Protein AF-A0A2W7I4P5-F1 (afdb_monomer)

Secondary structure (DSSP, 8-state):
---HHHHHHHHHHHHHHHH--SS-HHHHHHHHHHHHHHHHHH-HHHHHHHHHHHHHHHHHHHHHHHHHTS-TTHHHHHHHHHHHHS-HHHHHHHHHH--SEEEEGGGTEEEESSTTT--HHHHHHHHHHHHHH-TTTHHHHHHHHHHHHHTSPP-

Structure (mmCIF, N/CA/C/O backbone):
data_AF-A0A2W7I4P5-F1
#
_entry.id   AF-A0A2W7I4P5-F1
#
loop_
_atom_site.group_PDB
_atom_site.id
_atom_site.type_symbol
_atom_site.label_atom_id
_atom_site.label_alt_id
_atom_site.label_comp_id
_atom_site.label_asym_id
_atom_site.label_entity_id
_atom_site.label_seq_id
_atom_site.pdbx_PDB_ins_code
_atom_site.Cartn_x
_atom_site.Cartn_y
_atom_site.Cartn_z
_atom_site.occupancy
_atom_site.B_iso_or_equiv
_atom_site.auth_seq_id
_atom_site.auth_comp_id
_atom_site.auth_asym_id
_atom_site.auth_atom_id
_atom_site.pdbx_PDB_model_num
ATOM 1 N N . MET A 1 1 ? 30.868 -6.586 -7.685 1.00 59.06 1 MET A N 1
ATOM 2 C CA . MET A 1 1 ? 29.918 -6.872 -8.786 1.00 59.06 1 MET A CA 1
ATOM 3 C C . MET A 1 1 ? 29.209 -5.579 -9.165 1.00 59.06 1 MET A C 1
ATOM 5 O O . MET A 1 1 ? 28.822 -4.846 -8.263 1.00 59.06 1 MET A O 1
ATOM 9 N N . THR A 1 2 ? 29.080 -5.265 -10.456 1.00 71.94 2 THR A N 1
ATOM 10 C CA . THR A 1 2 ? 28.359 -4.073 -10.944 1.00 71.94 2 THR A CA 1
ATOM 11 C C . THR A 1 2 ? 26.853 -4.213 -10.722 1.00 71.94 2 THR A C 1
ATOM 13 O O . THR A 1 2 ? 26.275 -5.297 -10.882 1.00 71.94 2 THR A O 1
ATOM 16 N N . LYS A 1 3 ? 26.184 -3.122 -10.338 1.00 83.75 3 LYS A N 1
ATOM 17 C CA . LYS A 1 3 ? 24.745 -3.164 -10.034 1.00 83.75 3 LYS A CA 1
ATOM 18 C C . LYS A 1 3 ? 23.943 -3.461 -11.313 1.00 83.75 3 LYS A C 1
ATOM 20 O O . LYS A 1 3 ? 24.336 -2.992 -12.383 1.00 83.75 3 LYS A O 1
ATOM 25 N N . PRO A 1 4 ? 22.799 -4.170 -11.242 1.00 77.81 4 PRO A N 1
ATOM 26 C CA . PRO A 1 4 ? 21.949 -4.427 -12.414 1.00 77.81 4 PRO A CA 1
ATOM 27 C C . PRO A 1 4 ? 21.589 -3.147 -13.186 1.00 77.81 4 PRO A C 1
ATOM 29 O O . PRO A 1 4 ? 21.653 -3.106 -14.411 1.00 77.81 4 PRO A O 1
ATOM 32 N N . THR A 1 5 ? 21.328 -2.050 -12.467 1.00 78.56 5 THR A N 1
ATOM 33 C CA . THR A 1 5 ? 21.069 -0.723 -13.050 1.00 78.56 5 THR A CA 1
ATOM 34 C C . THR A 1 5 ? 22.234 -0.197 -13.896 1.00 78.56 5 THR A C 1
ATOM 36 O O . THR A 1 5 ? 22.015 0.443 -14.923 1.00 78.56 5 THR A O 1
ATOM 39 N N . GLU A 1 6 ? 23.476 -0.425 -13.468 1.00 81.06 6 GLU A N 1
ATOM 40 C CA . GLU A 1 6 ? 24.680 0.026 -14.179 1.00 81.06 6 GLU A CA 1
ATOM 41 C C . GLU A 1 6 ? 24.911 -0.807 -15.440 1.00 81.06 6 GLU A C 1
ATOM 43 O O . GLU A 1 6 ? 25.239 -0.247 -16.484 1.00 81.06 6 GLU A O 1
ATOM 48 N N . ARG A 1 7 ? 24.643 -2.117 -15.364 1.00 78.81 7 ARG A N 1
ATOM 49 C CA . ARG A 1 7 ? 24.683 -3.038 -16.508 1.00 78.81 7 ARG A CA 1
ATOM 50 C C . ARG A 1 7 ? 23.658 -2.654 -17.581 1.00 78.81 7 ARG A C 1
ATOM 52 O O . ARG A 1 7 ? 24.023 -2.498 -18.740 1.00 78.81 7 ARG A O 1
ATOM 59 N N . VAL A 1 8 ? 22.409 -2.373 -17.198 1.00 78.19 8 VAL A N 1
ATOM 60 C CA . VAL A 1 8 ? 21.373 -1.889 -18.136 1.00 78.19 8 VAL A CA 1
ATOM 61 C C . VAL A 1 8 ? 21.773 -0.554 -18.776 1.00 78.19 8 VAL A C 1
ATOM 63 O O . VAL A 1 8 ? 21.625 -0.369 -19.982 1.00 78.19 8 VAL A O 1
ATOM 66 N N . ARG A 1 9 ? 22.337 0.382 -17.999 1.00 82.25 9 ARG A N 1
ATOM 67 C CA . ARG A 1 9 ? 22.831 1.664 -18.536 1.00 82.25 9 ARG A CA 1
ATOM 68 C C . ARG A 1 9 ? 23.984 1.490 -19.525 1.00 82.25 9 ARG A C 1
ATOM 70 O O . ARG A 1 9 ? 24.080 2.289 -20.455 1.00 82.25 9 ARG A O 1
ATOM 77 N N . ALA A 1 10 ? 24.847 0.494 -19.325 1.00 81.56 10 ALA A N 1
ATOM 78 C CA . ALA A 1 10 ? 25.915 0.170 -20.265 1.00 81.56 10 ALA A CA 1
ATOM 79 C C . ALA A 1 10 ? 25.339 -0.318 -21.604 1.00 81.56 10 ALA A C 1
ATOM 81 O O . ALA A 1 10 ? 25.670 0.257 -22.634 1.00 81.56 10 ALA A O 1
ATOM 82 N N . ILE A 1 11 ? 24.369 -1.239 -21.576 1.00 76.44 11 ILE A N 1
ATOM 83 C CA . ILE A 1 11 ? 23.686 -1.740 -22.785 1.00 76.44 11 ILE A CA 1
ATOM 84 C C . ILE A 1 11 ? 23.024 -0.594 -23.566 1.00 76.44 11 ILE A C 1
ATOM 86 O O . ILE A 1 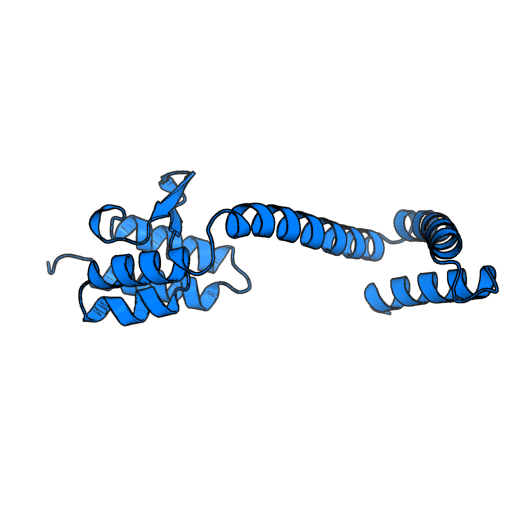11 ? 23.207 -0.466 -24.773 1.00 76.44 11 ILE A O 1
ATOM 90 N N . ILE A 1 12 ? 22.318 0.310 -22.877 1.00 75.19 12 ILE A N 1
ATOM 91 C CA . ILE A 1 12 ? 21.707 1.493 -23.510 1.00 75.19 12 ILE A CA 1
ATOM 92 C C . ILE A 1 12 ? 22.770 2.379 -24.173 1.00 75.19 12 ILE A C 1
ATOM 94 O O . ILE A 1 12 ? 22.567 2.898 -25.271 1.00 75.19 12 ILE A O 1
ATOM 98 N N . ARG A 1 13 ? 23.910 2.580 -23.506 1.00 79.00 13 ARG A N 1
ATOM 99 C CA . ARG A 1 13 ? 25.011 3.397 -24.027 1.00 79.00 13 ARG A CA 1
ATOM 100 C C . ARG A 1 13 ? 25.638 2.770 -25.271 1.00 79.00 13 ARG A C 1
ATOM 102 O O . ARG A 1 13 ? 25.912 3.496 -26.225 1.00 79.00 13 ARG A O 1
ATOM 109 N N . ASP A 1 14 ? 25.839 1.460 -25.270 1.00 77.62 14 ASP A N 1
ATOM 110 C CA . ASP A 1 14 ? 26.462 0.738 -26.379 1.00 77.62 14 ASP A CA 1
ATOM 111 C C . ASP A 1 14 ? 25.526 0.655 -27.594 1.00 77.62 14 ASP A C 1
ATOM 113 O O . ASP A 1 14 ? 25.955 0.907 -28.723 1.00 77.62 14 ASP A O 1
ATOM 117 N N . ALA A 1 15 ? 24.222 0.463 -27.376 1.00 72.69 15 ALA A N 1
ATOM 118 C CA . ALA A 1 15 ? 23.213 0.575 -28.428 1.00 72.69 15 ALA A CA 1
ATOM 119 C C . ALA A 1 15 ? 23.188 1.979 -29.063 1.00 72.69 15 ALA A C 1
ATOM 121 O O . ALA A 1 15 ? 23.203 2.105 -30.288 1.00 72.69 15 ALA A O 1
ATOM 122 N N . ARG A 1 16 ? 23.244 3.049 -28.251 1.00 69.56 16 ARG A N 1
ATOM 123 C CA . ARG A 1 16 ? 23.328 4.437 -28.753 1.00 69.56 16 ARG A CA 1
ATOM 124 C C . ARG A 1 16 ? 24.587 4.683 -29.586 1.00 69.56 16 ARG A C 1
ATOM 126 O O . ARG A 1 16 ? 24.505 5.344 -30.617 1.00 69.56 16 ARG A O 1
ATOM 133 N N . ARG A 1 17 ? 25.738 4.149 -29.162 1.00 73.69 17 ARG A N 1
ATOM 134 C CA . ARG A 1 17 ? 26.997 4.234 -29.925 1.00 73.69 17 ARG A CA 1
ATOM 135 C C . ARG A 1 17 ? 26.903 3.516 -31.269 1.00 73.69 17 ARG A C 1
ATOM 137 O O . ARG A 1 17 ? 27.392 4.042 -32.259 1.00 73.69 17 ARG A O 1
ATOM 144 N N . THR A 1 18 ? 26.247 2.359 -31.298 1.00 70.81 18 THR A N 1
ATOM 145 C CA . THR A 1 18 ? 26.109 1.527 -32.505 1.00 70.81 18 THR A CA 1
ATOM 146 C C . THR A 1 18 ? 25.271 2.212 -33.591 1.00 70.81 18 THR A C 1
ATOM 148 O O . THR A 1 18 ? 25.548 2.052 -34.772 1.00 70.81 18 THR A O 1
ATOM 151 N N . ILE A 1 19 ? 24.267 3.004 -33.206 1.00 69.81 19 ILE A N 1
ATOM 152 C CA . ILE A 1 19 ? 23.348 3.662 -34.152 1.00 69.81 19 ILE A CA 1
ATOM 153 C C . ILE A 1 19 ? 23.899 4.980 -34.701 1.00 69.81 19 ILE A C 1
ATOM 155 O O . ILE A 1 19 ? 23.440 5.450 -35.739 1.00 69.81 19 ILE A O 1
ATOM 159 N N . GLY A 1 20 ? 24.869 5.600 -34.024 1.00 63.41 20 GLY A N 1
ATOM 160 C CA . GLY A 1 20 ? 25.518 6.823 -34.507 1.00 63.41 20 GLY A CA 1
ATOM 161 C C . GLY A 1 20 ? 24.608 8.060 -34.587 1.00 63.41 20 GLY A C 1
ATOM 162 O O . GLY A 1 20 ? 25.047 9.094 -35.078 1.00 63.41 20 GLY A O 1
ATOM 163 N N . SER A 1 21 ? 23.365 7.987 -34.091 1.00 62.72 21 SER A N 1
ATOM 164 C CA . SER A 1 21 ? 22.414 9.104 -34.049 1.00 62.72 21 SER A CA 1
ATOM 165 C C . SER A 1 21 ? 21.774 9.221 -32.656 1.00 62.72 21 SER A C 1
ATOM 167 O O . SER A 1 21 ? 21.176 8.250 -32.180 1.00 62.72 21 SER A O 1
ATOM 169 N N . PRO A 1 22 ? 21.897 10.377 -31.975 1.00 59.84 22 PRO A N 1
ATOM 170 C CA . PRO A 1 22 ? 21.376 10.565 -30.622 1.00 59.84 22 PRO A CA 1
ATOM 171 C C . PRO A 1 22 ? 19.844 10.661 -30.554 1.00 59.84 22 PRO A C 1
ATOM 173 O O . PRO A 1 22 ? 19.299 10.378 -29.485 1.00 59.84 22 PRO A O 1
ATOM 176 N N . ASP A 1 23 ? 19.180 10.985 -31.670 1.00 64.31 23 ASP A N 1
ATOM 177 C CA . ASP A 1 23 ? 17.765 11.389 -31.698 1.00 64.31 23 ASP A CA 1
ATOM 178 C C . ASP A 1 23 ? 16.833 10.350 -32.341 1.00 64.31 23 ASP A C 1
ATOM 180 O O . ASP A 1 23 ? 15.611 10.501 -32.324 1.00 64.31 23 ASP A O 1
ATOM 184 N N . ASN A 1 24 ? 17.373 9.245 -32.867 1.00 72.31 24 ASN A N 1
ATOM 185 C CA . ASN A 1 24 ? 16.560 8.165 -33.425 1.00 72.31 24 ASN A CA 1
ATOM 186 C C . ASN A 1 24 ? 16.130 7.174 -32.331 1.00 72.31 24 ASN A C 1
ATOM 188 O O . ASN A 1 24 ? 16.594 6.032 -32.270 1.00 72.31 24 ASN A O 1
ATOM 192 N N . ALA A 1 25 ? 15.250 7.634 -31.437 1.00 70.50 25 ALA A N 1
ATOM 193 C CA . ALA A 1 25 ? 14.742 6.841 -30.318 1.00 70.50 25 ALA A CA 1
ATOM 194 C C . ALA A 1 25 ? 14.149 5.473 -30.738 1.00 70.50 25 ALA A C 1
ATOM 196 O O . ALA A 1 25 ? 14.456 4.489 -30.062 1.00 70.50 25 ALA A O 1
ATOM 197 N N . PRO A 1 26 ? 13.394 5.345 -31.851 1.00 73.25 26 PRO A N 1
ATOM 198 C CA . PRO A 1 26 ? 12.913 4.044 -32.327 1.00 73.25 26 PRO A CA 1
ATOM 199 C C . PRO A 1 26 ? 14.037 3.084 -32.736 1.00 73.25 26 PRO A C 1
ATOM 201 O O . PRO A 1 26 ? 14.010 1.909 -32.368 1.00 73.25 26 PRO A O 1
ATOM 204 N N . ALA A 1 27 ? 15.061 3.568 -33.449 1.00 71.81 27 ALA A N 1
ATOM 205 C CA . ALA A 1 27 ? 16.213 2.738 -33.803 1.00 71.81 27 ALA A CA 1
ATOM 206 C C . ALA A 1 27 ? 16.987 2.301 -32.552 1.00 71.81 27 ALA A C 1
ATOM 208 O O . ALA A 1 27 ? 17.354 1.132 -32.427 1.00 71.81 27 ALA A O 1
ATOM 209 N N . VAL A 1 28 ? 17.174 3.220 -31.595 1.00 67.81 28 VAL A N 1
ATOM 210 C CA . VAL A 1 28 ? 17.832 2.950 -30.306 1.00 67.81 28 VAL A CA 1
ATOM 211 C C . VAL A 1 28 ? 17.060 1.913 -29.506 1.00 67.81 28 VAL A C 1
ATOM 213 O O . VAL A 1 28 ? 17.675 0.980 -28.996 1.00 67.81 28 VAL A O 1
ATOM 216 N N . ALA A 1 29 ? 15.732 1.999 -29.466 1.00 72.00 29 ALA A N 1
ATOM 217 C CA . ALA A 1 29 ? 14.893 0.996 -28.825 1.00 72.00 29 ALA A CA 1
ATOM 218 C C . ALA A 1 29 ? 15.067 -0.396 -29.458 1.00 72.00 29 ALA A C 1
ATOM 220 O O . ALA A 1 29 ? 15.278 -1.362 -28.731 1.00 72.00 29 ALA A O 1
ATOM 221 N N . ASN A 1 30 ? 15.074 -0.506 -30.790 1.00 75.38 30 ASN A N 1
ATOM 222 C CA . ASN A 1 30 ? 15.243 -1.795 -31.477 1.00 75.38 30 ASN A CA 1
ATOM 223 C C . ASN A 1 30 ? 16.627 -2.428 -31.244 1.00 75.38 30 ASN A C 1
ATOM 225 O O . ASN A 1 30 ? 16.729 -3.635 -30.999 1.00 75.38 30 ASN A O 1
ATOM 229 N N . ALA A 1 31 ? 17.696 -1.626 -31.258 1.00 73.69 31 ALA A N 1
ATOM 230 C CA . ALA A 1 31 ? 19.038 -2.116 -30.939 1.00 73.69 31 ALA A CA 1
ATOM 231 C C . ALA A 1 31 ? 19.167 -2.520 -29.464 1.00 73.69 31 ALA A C 1
ATOM 233 O O . ALA A 1 31 ? 19.752 -3.561 -29.164 1.00 73.69 31 ALA A O 1
ATOM 234 N N . ILE A 1 32 ? 18.576 -1.740 -28.550 1.00 74.44 32 ILE A N 1
ATOM 235 C CA . ILE A 1 32 ? 18.502 -2.085 -27.126 1.00 74.44 32 ILE A CA 1
ATOM 236 C C . ILE A 1 32 ? 17.768 -3.409 -26.948 1.00 74.44 32 ILE A C 1
ATOM 238 O O . ILE A 1 32 ? 18.284 -4.264 -26.245 1.00 74.44 32 ILE A O 1
ATOM 242 N N . LEU A 1 33 ? 16.612 -3.615 -27.584 1.00 73.00 33 LEU A N 1
ATOM 243 C CA . LEU A 1 33 ? 15.838 -4.856 -27.464 1.00 73.00 33 LEU A CA 1
ATOM 244 C C . LEU A 1 33 ? 16.639 -6.077 -27.930 1.00 73.00 33 LEU A C 1
ATOM 246 O O . LEU A 1 33 ? 16.663 -7.095 -27.241 1.00 73.00 33 LEU A O 1
ATOM 250 N N . SER A 1 34 ? 17.363 -5.946 -29.042 1.00 71.44 34 SER A N 1
ATOM 251 C CA . SER A 1 34 ? 18.197 -7.024 -29.588 1.00 71.44 34 SER A CA 1
ATOM 252 C C . SER A 1 34 ? 19.380 -7.368 -28.670 1.00 71.44 34 SER A C 1
ATOM 254 O O . SER A 1 34 ? 19.690 -8.537 -28.465 1.00 71.44 34 SER A O 1
ATOM 256 N N . GLN A 1 35 ? 20.021 -6.363 -28.062 1.00 69.81 35 GLN A N 1
ATOM 257 C CA . GLN A 1 35 ? 21.139 -6.556 -27.125 1.00 69.81 35 GLN A CA 1
ATOM 258 C C . GLN A 1 35 ? 20.673 -6.989 -25.722 1.00 69.81 35 GLN A C 1
ATOM 260 O O . GLN A 1 35 ? 21.336 -7.785 -25.052 1.00 69.81 35 GLN A O 1
ATOM 265 N N . MET A 1 36 ? 19.518 -6.487 -25.280 1.00 69.81 36 MET A N 1
ATOM 266 C CA . MET A 1 36 ? 18.873 -6.848 -24.017 1.00 69.81 36 MET A CA 1
ATOM 267 C C . MET A 1 36 ? 18.444 -8.304 -24.022 1.00 69.81 36 MET A C 1
ATOM 269 O O . MET A 1 36 ? 18.595 -8.949 -22.993 1.00 69.81 36 MET A O 1
ATOM 273 N N . TRP A 1 37 ? 17.946 -8.823 -25.148 1.00 71.06 37 TRP A N 1
ATOM 274 C CA . TRP A 1 37 ? 17.554 -10.226 -25.262 1.00 71.06 37 TRP A CA 1
ATOM 275 C C . TRP A 1 37 ? 18.706 -11.158 -24.870 1.00 71.06 37 TRP A C 1
ATOM 277 O O . TRP A 1 37 ? 18.561 -11.979 -23.966 1.00 71.06 37 TRP A O 1
ATOM 287 N N . THR A 1 38 ? 19.891 -10.942 -25.446 1.00 71.62 38 THR A N 1
ATOM 288 C CA . THR A 1 38 ? 21.098 -11.703 -25.101 1.00 71.62 38 THR A CA 1
ATOM 289 C C . THR A 1 38 ? 21.458 -11.546 -23.623 1.00 71.62 38 THR A C 1
ATOM 291 O O . THR A 1 38 ? 21.607 -12.545 -22.925 1.00 71.62 38 THR A O 1
ATOM 294 N N . ALA A 1 39 ? 21.514 -10.313 -23.107 1.00 67.50 39 ALA A N 1
ATOM 295 C CA . ALA A 1 39 ? 21.872 -10.059 -21.710 1.00 67.50 39 ALA A CA 1
ATOM 296 C C . ALA A 1 39 ? 20.899 -10.718 -20.713 1.00 67.50 39 ALA A C 1
ATOM 298 O O . ALA A 1 39 ? 21.328 -11.315 -19.730 1.00 67.50 39 ALA A O 1
ATOM 299 N N . VAL A 1 40 ? 19.597 -10.654 -20.986 1.00 70.94 40 VAL A N 1
ATOM 300 C CA . VAL A 1 40 ? 18.524 -11.205 -20.148 1.00 70.94 40 VAL A CA 1
ATOM 301 C C . VAL A 1 40 ? 18.554 -12.733 -20.107 1.00 70.94 40 VAL A C 1
ATOM 303 O O . VAL A 1 40 ? 18.313 -13.311 -19.049 1.00 70.94 40 VAL A O 1
ATOM 306 N N . THR A 1 41 ? 18.895 -13.395 -21.218 1.00 74.88 4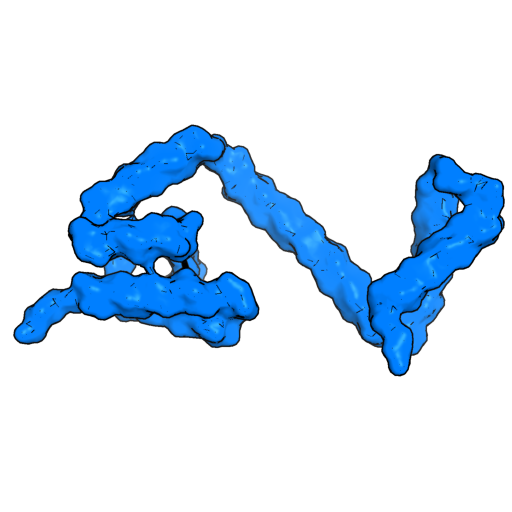1 THR A N 1
ATOM 307 C CA . THR A 1 41 ? 19.035 -14.864 -21.246 1.00 74.88 41 THR A CA 1
ATOM 308 C C . THR A 1 41 ? 20.237 -15.374 -20.449 1.00 74.88 41 THR A C 1
ATOM 310 O O . THR A 1 41 ? 20.223 -16.510 -19.983 1.00 74.88 41 THR A O 1
ATOM 313 N N . THR A 1 42 ? 21.256 -14.534 -20.247 1.00 78.44 42 THR A N 1
ATOM 314 C CA . THR A 1 42 ? 22.497 -14.901 -19.542 1.00 78.44 42 THR A CA 1
ATOM 315 C C . THR A 1 42 ? 22.599 -14.356 -18.115 1.00 78.44 42 THR A C 1
ATOM 317 O O . THR A 1 42 ? 23.446 -14.812 -17.351 1.00 78.44 42 THR A O 1
ATOM 320 N N . ASP A 1 43 ? 21.764 -13.384 -17.738 1.00 81.06 43 ASP A N 1
ATOM 321 C CA . ASP A 1 43 ? 21.874 -12.641 -16.479 1.00 81.06 43 ASP A CA 1
ATOM 322 C C . ASP A 1 43 ? 20.501 -12.486 -15.803 1.00 81.06 43 ASP A C 1
ATOM 324 O O . ASP A 1 43 ? 19.726 -11.560 -16.076 1.00 81.06 43 ASP A O 1
ATOM 328 N N . GLN A 1 44 ? 20.195 -13.410 -14.884 1.00 79.94 44 GLN A N 1
ATOM 329 C CA . GLN A 1 44 ? 18.913 -13.420 -14.175 1.00 79.94 44 GLN A CA 1
ATOM 330 C C . GLN A 1 44 ? 18.691 -12.180 -13.296 1.00 79.94 44 GLN A C 1
ATOM 332 O O . GLN A 1 44 ? 17.539 -11.800 -13.074 1.00 79.94 44 GLN A O 1
ATOM 337 N N . ASP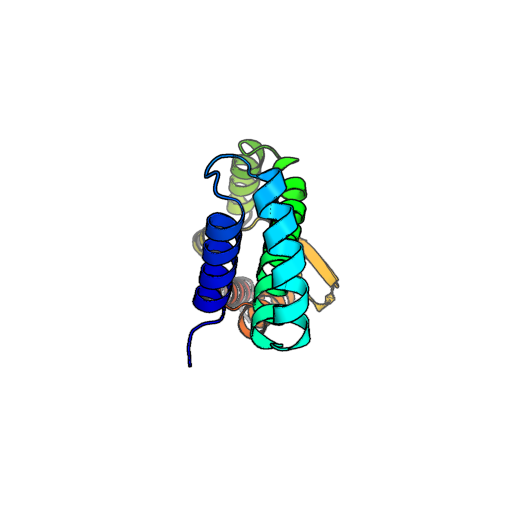 A 1 45 ? 19.747 -11.518 -12.820 1.00 80.25 45 ASP A N 1
ATOM 338 C CA . ASP A 1 45 ? 19.607 -10.299 -12.015 1.00 80.25 45 ASP A CA 1
ATOM 339 C C . ASP A 1 45 ? 19.173 -9.112 -12.880 1.00 80.25 45 ASP A C 1
ATOM 341 O O . ASP A 1 45 ? 18.366 -8.282 -12.448 1.00 80.25 45 ASP A O 1
ATOM 345 N N . VAL A 1 46 ? 19.674 -9.036 -14.118 1.00 78.00 46 VAL A N 1
ATOM 346 C CA . VAL A 1 46 ? 19.229 -8.044 -15.107 1.00 78.00 46 VAL A CA 1
ATOM 347 C C . VAL A 1 46 ? 17.777 -8.303 -15.506 1.00 78.00 46 VAL A C 1
ATOM 349 O O . VAL A 1 46 ? 16.986 -7.357 -15.518 1.00 78.00 46 VAL A O 1
ATOM 352 N N . LEU A 1 47 ? 17.391 -9.565 -15.731 1.00 80.25 47 LEU A N 1
ATOM 353 C CA . LEU A 1 47 ? 15.997 -9.940 -15.991 1.00 80.25 47 LEU A CA 1
ATOM 354 C C . LEU A 1 47 ? 15.067 -9.504 -14.849 1.00 80.25 47 LEU A C 1
ATOM 356 O O . LEU A 1 47 ? 14.091 -8.791 -15.085 1.00 80.25 47 LEU A O 1
ATOM 360 N N . ARG A 1 48 ? 15.385 -9.879 -13.601 1.00 80.12 48 ARG A N 1
ATOM 361 C CA . ARG A 1 48 ? 14.583 -9.510 -12.420 1.00 80.12 48 ARG A CA 1
ATOM 362 C C . ARG A 1 48 ? 14.473 -7.997 -12.261 1.00 80.12 48 ARG A C 1
ATOM 364 O O . ARG A 1 48 ? 13.395 -7.495 -11.955 1.00 80.12 48 ARG A O 1
ATOM 371 N N . HIS A 1 49 ? 15.558 -7.259 -12.500 1.00 80.31 49 HIS A N 1
ATOM 372 C CA . HIS A 1 49 ? 15.555 -5.799 -12.415 1.00 80.31 49 HIS A CA 1
ATOM 373 C C . HIS A 1 49 ? 14.625 -5.146 -13.450 1.00 80.31 49 HIS A C 1
ATOM 375 O O . HIS A 1 49 ? 13.892 -4.212 -13.115 1.00 80.31 49 HIS A O 1
ATOM 381 N N . LEU A 1 50 ? 14.643 -5.624 -14.697 1.00 80.69 50 LEU A N 1
ATOM 382 C CA . LEU A 1 50 ? 13.779 -5.110 -15.762 1.00 80.69 50 LEU A CA 1
ATOM 383 C C . LEU A 1 50 ? 12.315 -5.471 -15.531 1.00 80.69 50 LEU A C 1
ATOM 385 O O . LEU A 1 50 ? 11.463 -4.591 -15.632 1.00 80.69 50 LEU A O 1
ATOM 389 N N . LEU A 1 51 ? 12.035 -6.722 -15.149 1.00 79.44 51 LEU A N 1
ATOM 390 C CA . LEU A 1 51 ? 10.689 -7.168 -14.788 1.00 79.44 51 LEU A CA 1
ATOM 391 C C . LEU A 1 51 ? 10.124 -6.337 -13.637 1.00 79.44 51 LEU A C 1
ATOM 393 O O . LEU A 1 51 ? 9.023 -5.811 -13.754 1.00 79.44 51 LEU A O 1
ATOM 397 N N . ALA A 1 52 ? 10.891 -6.136 -12.562 1.00 78.75 52 ALA A N 1
ATOM 398 C CA . ALA A 1 52 ? 10.457 -5.316 -11.435 1.00 78.75 52 ALA A CA 1
ATOM 399 C C . ALA A 1 52 ? 10.137 -3.876 -11.859 1.00 78.75 52 ALA A C 1
ATOM 401 O O . ALA A 1 52 ? 9.184 -3.281 -11.364 1.00 78.75 52 ALA A O 1
ATOM 402 N N . ARG A 1 53 ? 10.911 -3.290 -12.779 1.00 80.19 53 ARG A N 1
ATOM 403 C CA . ARG A 1 53 ? 10.635 -1.941 -13.290 1.00 80.19 53 ARG A CA 1
ATOM 404 C C . ARG A 1 53 ? 9.394 -1.882 -14.174 1.00 80.19 53 ARG A C 1
ATOM 406 O O . ARG A 1 53 ? 8.598 -0.967 -13.983 1.00 80.19 53 ARG A O 1
ATOM 413 N N . GLY A 1 54 ? 9.235 -2.831 -15.094 1.00 80.25 54 GLY A N 1
ATOM 414 C CA . GLY A 1 54 ? 8.063 -2.918 -15.966 1.00 80.25 54 GLY A CA 1
ATOM 415 C C . GLY A 1 54 ? 6.783 -3.144 -15.167 1.00 80.25 54 GLY A C 1
ATOM 416 O O . GLY A 1 54 ? 5.851 -2.353 -15.263 1.00 80.25 54 GLY A O 1
ATOM 417 N N . LEU A 1 55 ? 6.780 -4.145 -14.282 1.00 77.75 55 LEU A N 1
ATOM 418 C CA . LEU A 1 55 ? 5.641 -4.444 -13.413 1.00 77.75 55 LEU A CA 1
ATOM 419 C C . LEU A 1 55 ? 5.292 -3.264 -12.505 1.00 77.75 55 LEU A C 1
ATOM 421 O O . LEU A 1 55 ? 4.125 -2.916 -12.394 1.00 77.75 55 LEU A O 1
ATOM 425 N N . ASN A 1 56 ? 6.277 -2.590 -11.902 1.00 76.06 56 ASN A N 1
ATOM 426 C CA . ASN A 1 56 ? 5.998 -1.404 -11.086 1.00 76.06 56 ASN A CA 1
ATOM 427 C C . ASN A 1 56 ? 5.365 -0.259 -11.891 1.00 76.06 56 ASN A C 1
ATOM 429 O O . ASN A 1 56 ? 4.559 0.486 -11.3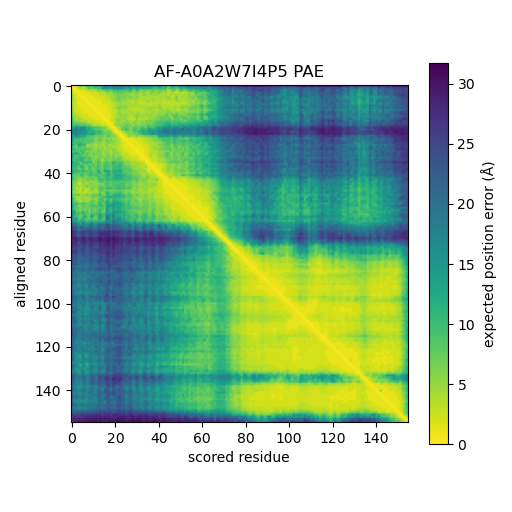37 1.00 76.06 56 ASN A O 1
ATOM 433 N N . ALA A 1 57 ? 5.738 -0.083 -13.162 1.00 74.81 57 ALA A N 1
ATOM 434 C CA . ALA A 1 57 ? 5.137 0.932 -14.024 1.00 74.81 57 ALA A CA 1
ATOM 435 C C . ALA A 1 57 ? 3.675 0.588 -14.351 1.00 74.81 57 ALA A C 1
ATOM 437 O O . ALA A 1 57 ? 2.806 1.436 -14.159 1.00 74.81 57 ALA A O 1
ATOM 438 N N . GLU A 1 58 ? 3.403 -0.657 -14.744 1.00 74.56 58 GLU A N 1
ATOM 439 C CA . GLU A 1 58 ? 2.046 -1.141 -15.035 1.00 74.56 58 GLU A CA 1
ATOM 440 C C . GLU A 1 58 ? 1.144 -1.115 -13.795 1.00 74.56 58 GLU A C 1
ATOM 442 O O . GLU A 1 58 ? 0.042 -0.575 -13.846 1.00 74.56 58 GLU A O 1
ATOM 447 N N . ILE A 1 59 ? 1.632 -1.594 -12.644 1.00 75.50 59 ILE A N 1
ATOM 448 C CA . ILE A 1 59 ? 0.897 -1.548 -11.370 1.00 75.50 59 ILE A CA 1
ATOM 449 C C . ILE A 1 59 ? 0.556 -0.101 -11.008 1.00 75.50 59 ILE A C 1
ATOM 451 O O . ILE A 1 59 ? -0.581 0.190 -10.648 1.00 75.50 59 ILE A O 1
ATOM 455 N N . ARG A 1 60 ? 1.507 0.838 -11.124 1.00 72.12 60 ARG A N 1
ATOM 456 C CA . ARG A 1 60 ? 1.223 2.258 -10.861 1.00 72.12 60 ARG A CA 1
ATOM 457 C C . ARG A 1 60 ? 0.211 2.834 -11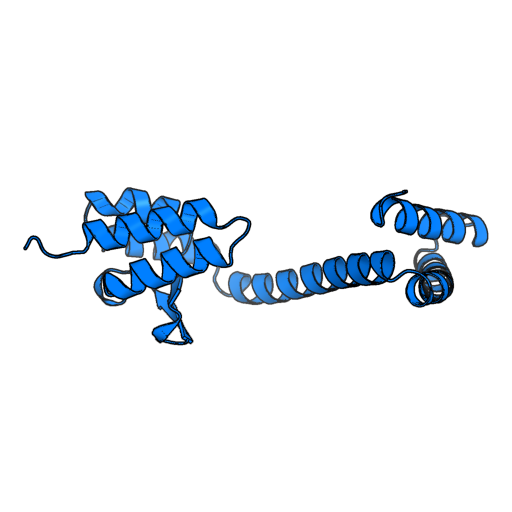.839 1.00 72.12 60 ARG A C 1
ATOM 459 O O . ARG A 1 60 ? -0.640 3.597 -11.401 1.00 72.12 60 ARG A O 1
ATOM 466 N N . ALA A 1 61 ? 0.296 2.494 -13.123 1.00 72.62 61 ALA A N 1
ATOM 467 C CA . ALA A 1 61 ? -0.642 2.982 -14.126 1.00 72.62 61 ALA A CA 1
ATOM 468 C C . ALA A 1 61 ? -2.062 2.460 -13.861 1.00 72.62 61 ALA A C 1
ATOM 470 O O . ALA A 1 61 ? -3.015 3.234 -13.898 1.00 72.62 61 ALA A O 1
ATOM 471 N N . PHE A 1 62 ? -2.190 1.174 -13.530 1.00 71.69 62 PHE A N 1
ATOM 472 C CA . PHE A 1 62 ? -3.452 0.546 -13.150 1.00 71.69 62 PHE A CA 1
ATOM 473 C C . PHE A 1 62 ? -4.046 1.177 -11.887 1.00 71.69 62 PHE A C 1
ATOM 475 O O . PHE A 1 62 ? -5.210 1.568 -11.876 1.00 71.69 62 PHE A O 1
ATOM 482 N N . LEU A 1 63 ? -3.229 1.352 -10.843 1.00 71.12 63 LEU A N 1
ATOM 483 C CA . LEU A 1 63 ? -3.671 1.999 -9.611 1.00 71.12 63 LEU A CA 1
ATOM 484 C C . LEU A 1 63 ? -4.058 3.466 -9.859 1.00 71.12 63 LEU A C 1
ATOM 486 O O . LEU A 1 63 ? -5.125 3.867 -9.420 1.00 71.12 63 LEU A O 1
ATOM 490 N N . SER A 1 64 ? -3.258 4.257 -10.588 1.00 64.56 64 SER A N 1
ATOM 491 C CA . SER A 1 64 ? -3.570 5.674 -10.864 1.00 64.56 64 SER A CA 1
ATOM 492 C C . SER A 1 64 ? -4.893 5.827 -11.601 1.00 64.56 64 SER A C 1
ATOM 494 O O . SER A 1 64 ? -5.725 6.604 -11.164 1.00 64.56 64 SER A O 1
ATOM 496 N N . ARG A 1 65 ? -5.146 5.025 -12.644 1.00 58.78 65 ARG A N 1
ATOM 497 C CA . ARG A 1 65 ? -6.415 5.072 -13.392 1.00 58.78 65 ARG A CA 1
ATOM 498 C C . ARG A 1 65 ? -7.634 4.778 -12.516 1.00 58.78 65 ARG A C 1
ATOM 500 O O . ARG A 1 65 ? -8.676 5.379 -12.726 1.00 58.78 65 ARG A O 1
ATOM 507 N N . HIS A 1 66 ? -7.493 3.915 -11.511 1.00 52.94 66 HIS A N 1
ATOM 508 C CA . HIS A 1 66 ? -8.559 3.643 -10.543 1.00 52.94 66 HIS A CA 1
ATOM 509 C C . HIS A 1 66 ? -8.709 4.704 -9.443 1.00 52.94 66 HIS A C 1
ATOM 511 O O . HIS A 1 66 ? -9.746 4.741 -8.785 1.00 52.94 66 HIS A O 1
ATOM 517 N N . TYR A 1 67 ? -7.701 5.552 -9.223 1.00 48.38 67 TYR A N 1
ATOM 518 C CA . TYR A 1 67 ? -7.777 6.675 -8.282 1.00 48.38 67 TYR A CA 1
ATOM 519 C C . TYR A 1 67 ? -8.166 7.996 -8.970 1.00 48.38 67 TYR A C 1
ATOM 521 O O . TYR A 1 67 ? -8.843 8.807 -8.347 1.00 48.38 67 TYR A O 1
ATOM 529 N N . ASP A 1 68 ? -7.800 8.196 -10.239 1.00 44.78 68 ASP A N 1
ATOM 530 C CA . ASP A 1 68 ? -8.081 9.412 -11.018 1.00 44.78 68 ASP A CA 1
ATOM 531 C C . ASP A 1 68 ? -9.554 9.517 -11.471 1.00 44.78 68 ASP A C 1
ATOM 533 O O . ASP A 1 68 ? -9.994 10.595 -11.855 1.00 44.78 68 ASP A O 1
ATOM 537 N N . GLU A 1 69 ? -10.354 8.446 -11.374 1.00 45.84 69 GLU A N 1
ATOM 538 C CA . GLU A 1 69 ? -11.815 8.501 -11.591 1.00 45.84 69 GLU A CA 1
ATOM 539 C C . GLU A 1 69 ? -12.594 9.101 -10.399 1.00 45.84 69 GLU A C 1
ATOM 541 O O . GLU A 1 69 ? -13.796 9.342 -10.508 1.00 45.84 69 GLU A O 1
ATOM 546 N N . LYS A 1 70 ? -11.934 9.384 -9.265 1.00 44.72 70 LYS A N 1
ATOM 547 C CA . LYS A 1 70 ? -12.508 10.149 -8.146 1.00 44.72 70 LYS A CA 1
ATOM 548 C C . LYS A 1 70 ? -11.719 11.442 -7.959 1.00 44.72 70 LYS A C 1
ATOM 550 O O . LYS A 1 70 ? -10.713 11.472 -7.255 1.00 44.72 70 LYS A O 1
ATOM 555 N N . ASP A 1 71 ? -12.191 12.500 -8.608 1.00 44.84 71 ASP A N 1
ATOM 556 C CA . ASP A 1 71 ? -11.658 13.860 -8.565 1.00 44.84 71 ASP A CA 1
ATOM 557 C C . ASP A 1 71 ? -11.085 14.278 -7.196 1.00 44.84 71 ASP A C 1
ATOM 559 O O . ASP A 1 71 ? -11.696 14.124 -6.134 1.00 44.84 71 ASP A O 1
ATOM 563 N N . GLY A 1 72 ? -9.899 14.890 -7.219 1.00 50.12 72 GLY A N 1
ATOM 564 C CA . GLY A 1 72 ? -9.164 15.340 -6.030 1.00 50.12 72 GLY A CA 1
ATOM 565 C C . GLY A 1 72 ? -9.857 16.422 -5.180 1.00 50.12 72 GLY A C 1
ATOM 566 O O . GLY A 1 72 ? -9.336 16.772 -4.115 1.00 50.12 72 GLY A O 1
ATOM 567 N N . SER A 1 73 ? -11.009 16.955 -5.609 1.00 50.62 73 SER A N 1
ATOM 568 C CA . SER A 1 73 ? -11.900 17.777 -4.774 1.00 50.62 73 SER A CA 1
ATOM 569 C C . SER A 1 73 ? -12.801 16.927 -3.880 1.00 50.62 73 SER A C 1
ATOM 571 O O . SER A 1 73 ? -12.968 17.251 -2.701 1.00 50.62 73 SER A O 1
ATOM 573 N N . ASP A 1 74 ? -13.303 15.811 -4.405 1.00 56.12 74 ASP A N 1
ATOM 574 C CA . ASP A 1 74 ? -14.245 14.927 -3.721 1.00 56.12 74 ASP A CA 1
ATOM 575 C C . ASP A 1 74 ? -13.521 14.076 -2.687 1.00 56.12 74 ASP A C 1
ATOM 577 O O . ASP A 1 74 ? -14.002 13.945 -1.568 1.00 56.12 74 ASP A O 1
ATOM 581 N N . ALA A 1 75 ? -12.300 13.619 -2.978 1.00 57.38 75 ALA A N 1
ATOM 582 C CA . ALA A 1 75 ? -11.473 12.895 -2.009 1.00 57.38 75 ALA A CA 1
ATOM 583 C C . ALA A 1 75 ? -11.158 13.731 -0.748 1.00 57.38 75 ALA A C 1
ATOM 585 O O . ALA A 1 75 ? -11.093 13.216 0.366 1.00 57.38 75 ALA A O 1
ATOM 586 N N . LYS A 1 76 ? -10.991 15.058 -0.872 1.00 60.88 76 LYS A N 1
ATOM 587 C CA . LYS A 1 76 ? -10.789 15.934 0.300 1.00 60.88 76 LYS A CA 1
ATOM 588 C C . LYS A 1 76 ? -12.065 16.103 1.123 1.00 60.88 76 LYS A C 1
ATOM 590 O O . LYS A 1 76 ? -11.986 16.106 2.350 1.00 60.88 76 LYS A O 1
ATOM 595 N N . GLN A 1 77 ? -13.216 16.246 0.468 1.00 61.16 77 GLN A N 1
ATOM 596 C CA . GLN A 1 77 ? -14.507 16.382 1.148 1.00 61.16 77 GLN A CA 1
ATOM 597 C C . GLN A 1 77 ? -14.954 15.062 1.789 1.00 61.16 77 GLN A C 1
ATOM 599 O O . GLN A 1 77 ? -15.337 15.062 2.957 1.00 61.16 77 GLN A O 1
ATOM 604 N N . LEU A 1 78 ? -14.809 13.939 1.080 1.00 61.12 78 LEU A N 1
ATOM 605 C CA . LEU A 1 78 ? -15.047 12.583 1.585 1.00 61.12 78 LEU A CA 1
ATOM 606 C C . LEU A 1 78 ? -14.179 12.293 2.807 1.00 61.12 78 LEU A C 1
ATOM 608 O O . LEU A 1 78 ? -14.663 11.779 3.810 1.00 61.12 78 LEU A O 1
ATOM 612 N N . ARG A 1 79 ? -12.915 12.713 2.780 1.00 72.00 79 ARG A N 1
ATOM 613 C CA . ARG A 1 79 ? -12.007 12.551 3.915 1.00 72.00 79 ARG A CA 1
ATOM 614 C C . ARG A 1 79 ? -12.353 13.437 5.108 1.00 72.00 79 ARG A C 1
ATOM 616 O O . ARG A 1 79 ? -12.201 13.002 6.246 1.00 72.00 79 ARG A O 1
ATOM 623 N N . ALA A 1 80 ? -12.821 14.662 4.879 1.00 76.38 80 ALA A N 1
ATOM 624 C CA . ALA A 1 80 ? -13.309 15.523 5.955 1.00 76.38 80 ALA A CA 1
ATOM 625 C C . ALA A 1 80 ? -14.583 14.947 6.599 1.00 76.38 80 ALA A C 1
ATOM 627 O O . ALA A 1 80 ? -14.698 14.935 7.825 1.00 76.38 80 ALA A O 1
ATOM 628 N N . ALA A 1 81 ? -15.497 14.414 5.781 1.00 80.31 81 ALA A N 1
ATOM 629 C CA . ALA A 1 81 ? -16.694 13.718 6.243 1.00 80.31 81 ALA A CA 1
ATOM 630 C C . ALA A 1 81 ? -16.349 12.431 7.010 1.00 80.31 81 ALA A C 1
ATOM 632 O O . ALA A 1 81 ? -16.932 12.158 8.050 1.00 80.31 81 ALA A O 1
ATOM 633 N N . GLN A 1 82 ? -15.348 11.678 6.559 1.00 83.62 82 GLN A N 1
ATOM 634 C CA . GLN A 1 82 ? -14.848 10.499 7.259 1.00 83.62 82 GLN A CA 1
ATOM 635 C C . GLN A 1 82 ? -14.222 10.859 8.611 1.00 83.62 82 GLN A C 1
ATOM 637 O O . GLN A 1 82 ? -14.501 10.207 9.611 1.00 83.62 82 GLN A O 1
ATOM 642 N N . LEU A 1 83 ? -13.401 11.912 8.675 1.00 86.75 83 LEU A N 1
ATOM 643 C CA . LEU A 1 83 ? -12.766 12.352 9.921 1.00 86.75 83 LEU A CA 1
ATOM 644 C C . LEU A 1 83 ? -13.785 12.774 10.985 1.00 86.75 83 LEU A C 1
ATOM 646 O O . LEU A 1 83 ? -13.546 12.542 12.170 1.00 86.75 83 LEU A O 1
ATOM 650 N N . SER A 1 84 ? -14.912 13.377 10.595 1.00 87.44 84 SER A N 1
ATOM 651 C CA . SER A 1 84 ? -15.925 13.821 11.558 1.00 87.44 84 SER A CA 1
ATOM 652 C C . SER A 1 84 ? -16.651 12.660 12.248 1.00 87.44 84 SER A C 1
ATOM 654 O O . SER A 1 84 ? -17.071 12.832 13.393 1.00 87.44 84 SER A O 1
ATOM 656 N N . MET A 1 85 ? -16.722 11.487 11.605 1.00 89.25 85 MET A N 1
ATOM 657 C CA . MET A 1 85 ? -17.341 10.271 12.152 1.00 89.25 85 MET A CA 1
ATOM 658 C C . MET A 1 85 ? -16.532 9.654 13.297 1.00 89.25 85 MET A C 1
ATOM 660 O O . MET A 1 85 ? -17.096 8.986 14.156 1.00 89.25 85 MET A O 1
ATOM 664 N N . TRP A 1 86 ? -15.217 9.882 13.340 1.00 89.75 86 TRP A N 1
ATOM 665 C CA . TRP A 1 86 ? -14.363 9.344 14.398 1.00 89.75 86 TRP A CA 1
ATOM 666 C C . TRP A 1 86 ? -14.394 10.209 15.670 1.00 89.75 86 TRP A C 1
ATOM 668 O O . TRP A 1 86 ? -14.440 11.445 15.574 1.00 89.75 86 TRP A O 1
ATOM 678 N N . PRO A 1 87 ? -14.274 9.594 16.866 1.00 89.38 87 PRO A N 1
ATOM 679 C CA . PRO A 1 87 ? -14.033 10.313 18.116 1.00 89.38 87 PRO A CA 1
ATOM 680 C C . PRO A 1 87 ? -12.780 11.189 18.032 1.00 89.38 87 PRO A C 1
ATOM 682 O O . PRO A 1 87 ? -11.806 10.816 1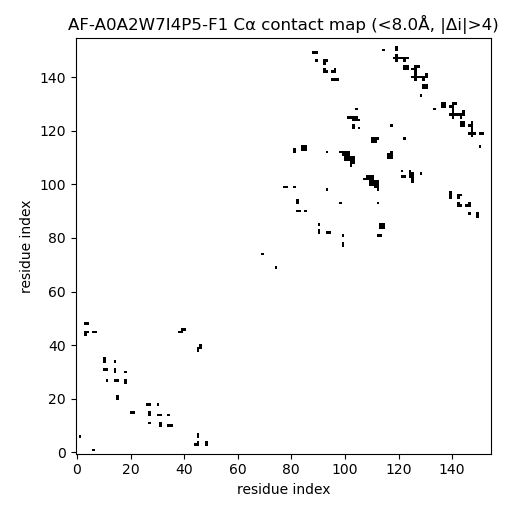7.379 1.00 89.38 87 PRO A O 1
ATOM 685 N N . GLU A 1 88 ? -12.767 12.328 18.728 1.00 87.81 88 GLU A N 1
ATOM 686 C CA . GLU A 1 88 ? -11.681 13.321 18.651 1.00 87.81 88 GLU A CA 1
ATOM 687 C C . GLU A 1 88 ? -10.289 12.713 18.894 1.00 87.81 88 GLU A C 1
ATOM 689 O O . GLU A 1 88 ? -9.360 12.972 18.128 1.00 87.81 88 GLU A O 1
ATOM 694 N N . ALA A 1 89 ? -10.175 11.810 19.875 1.00 87.19 89 ALA A N 1
ATOM 695 C CA . ALA A 1 89 ? -8.940 11.090 20.186 1.00 87.19 89 ALA A CA 1
ATOM 696 C C . ALA A 1 89 ? -8.417 10.219 19.022 1.00 87.19 89 ALA A C 1
ATOM 698 O O . ALA A 1 89 ? -7.214 9.990 18.920 1.00 87.19 89 ALA A O 1
ATOM 699 N N . ALA A 1 90 ? -9.295 9.753 18.127 1.00 88.75 90 ALA A N 1
ATOM 700 C CA . ALA A 1 90 ? -8.959 8.895 16.992 1.00 88.75 90 ALA A CA 1
ATOM 701 C C . ALA A 1 90 ? -8.664 9.679 15.695 1.00 88.75 90 ALA A C 1
ATOM 703 O O . ALA A 1 90 ? -7.919 9.194 14.839 1.00 88.75 90 ALA A O 1
ATOM 704 N N . ARG A 1 91 ? -9.186 10.908 15.547 1.00 89.75 91 ARG A N 1
ATOM 705 C CA . ARG A 1 91 ? -9.119 11.696 14.294 1.00 89.75 91 ARG A CA 1
ATOM 706 C C . ARG A 1 91 ? -7.699 11.900 13.778 1.00 89.75 91 ARG A C 1
ATOM 708 O O . ARG A 1 91 ? -7.436 11.673 12.599 1.00 89.75 91 ARG A O 1
ATOM 715 N N . THR A 1 92 ? -6.768 12.248 14.664 1.00 88.88 92 THR A N 1
ATOM 716 C CA . THR A 1 92 ? -5.355 12.461 14.310 1.00 88.88 92 THR A CA 1
ATOM 717 C C . THR A 1 92 ? -4.716 11.208 13.704 1.00 88.88 92 THR A C 1
ATOM 719 O O . THR A 1 92 ? -3.883 11.304 12.802 1.00 88.88 92 THR A O 1
ATOM 722 N N . TYR A 1 93 ? -5.100 10.015 14.164 1.00 88.88 93 TYR A N 1
ATOM 723 C CA . TYR A 1 93 ? -4.574 8.762 13.625 1.00 88.88 93 TYR A CA 1
ATOM 724 C C . TYR A 1 93 ? -5.158 8.466 12.241 1.00 88.88 93 TYR A C 1
ATOM 726 O O . TYR A 1 93 ? -4.399 8.137 11.330 1.00 88.88 93 TYR A O 1
ATOM 734 N N . VAL A 1 94 ? -6.469 8.654 12.057 1.00 88.44 94 VAL A N 1
ATOM 735 C CA . VAL A 1 94 ? -7.155 8.493 10.759 1.00 88.44 94 VAL A CA 1
ATOM 736 C C . VAL A 1 94 ? -6.575 9.442 9.712 1.00 88.44 94 VAL A C 1
ATOM 738 O O . VAL A 1 94 ? -6.252 9.029 8.596 1.00 88.44 94 VAL A O 1
ATOM 741 N N . GLU A 1 95 ? -6.346 10.702 10.085 1.00 87.12 95 GLU A N 1
ATOM 742 C CA . GLU A 1 95 ? -5.740 11.694 9.199 1.00 87.12 95 GLU A CA 1
ATOM 743 C C . GLU A 1 95 ? -4.352 11.238 8.720 1.00 87.12 95 GLU A C 1
ATOM 745 O O . GLU A 1 95 ? -4.066 11.247 7.514 1.00 87.12 95 GLU A O 1
ATOM 750 N N . GLN A 1 96 ? -3.525 10.756 9.656 1.00 85.38 96 GLN A N 1
ATOM 751 C CA . GLN A 1 96 ? -2.173 10.267 9.390 1.00 85.38 96 GLN A CA 1
ATOM 752 C C . GLN A 1 96 ? -2.122 8.941 8.619 1.00 85.38 96 GLN A C 1
ATOM 754 O O . GLN A 1 96 ? -1.135 8.700 7.914 1.00 85.38 96 GLN A O 1
ATOM 759 N N . VAL A 1 97 ? -3.142 8.077 8.717 1.00 86.75 97 VAL A N 1
ATOM 760 C CA . VAL A 1 97 ? -3.213 6.829 7.931 1.00 86.75 97 VAL A CA 1
ATOM 761 C C . VAL A 1 97 ? -3.186 7.138 6.437 1.00 86.75 97 VAL A C 1
ATOM 763 O O . VAL A 1 97 ? -2.524 6.433 5.664 1.00 86.75 97 VAL A O 1
ATOM 766 N N . GLY A 1 98 ? -3.803 8.240 6.014 1.00 80.75 98 GLY A N 1
ATOM 767 C CA . GLY A 1 98 ? -3.619 8.702 4.645 1.00 80.75 98 GLY A CA 1
ATOM 768 C C . GLY A 1 98 ? -4.702 8.266 3.658 1.00 80.75 98 GLY A C 1
ATOM 769 O O . GLY A 1 98 ? -4.621 8.673 2.499 1.00 80.75 98 GLY A O 1
ATOM 770 N N . ARG A 1 99 ? -5.623 7.383 4.068 1.00 81.19 99 ARG A N 1
ATOM 771 C CA . ARG A 1 99 ? -6.425 6.525 3.184 1.00 81.19 99 ARG A CA 1
ATOM 772 C C . ARG A 1 99 ? -7.887 6.498 3.609 1.00 81.19 99 ARG A C 1
ATOM 774 O O . ARG A 1 99 ? -8.169 6.446 4.797 1.00 81.19 99 ARG A O 1
ATOM 781 N N . GLU A 1 100 ? -8.769 6.447 2.618 1.00 84.56 100 GLU A N 1
ATOM 782 C CA . GLU A 1 100 ? -10.217 6.334 2.827 1.00 84.56 100 GLU A CA 1
ATOM 783 C C . GLU A 1 100 ? -10.661 4.898 3.107 1.00 84.56 100 GLU A C 1
ATOM 785 O O . GLU A 1 100 ? -11.663 4.683 3.781 1.00 84.56 100 GLU A O 1
ATOM 790 N N . ARG A 1 101 ? -9.911 3.914 2.597 1.00 87.31 101 ARG A N 1
ATOM 791 C CA . ARG A 1 101 ? -10.194 2.485 2.743 1.00 87.31 101 ARG A CA 1
ATOM 792 C C . ARG A 1 101 ? -8.950 1.725 3.183 1.00 87.31 101 ARG A C 1
ATOM 794 O O . ARG A 1 101 ? -7.828 2.092 2.817 1.00 87.31 101 ARG A O 1
ATOM 801 N N . VAL A 1 102 ? -9.155 0.649 3.930 1.00 89.62 102 VAL A N 1
ATOM 802 C CA . VAL A 1 102 ? -8.117 -0.274 4.398 1.00 89.62 102 VAL A CA 1
ATOM 803 C C . VAL A 1 102 ? -8.444 -1.691 3.954 1.00 89.62 102 VAL A C 1
ATOM 805 O O . VAL A 1 102 ? -9.605 -2.074 3.895 1.00 89.62 102 VAL A O 1
ATOM 808 N N . TRP A 1 103 ? -7.418 -2.458 3.599 1.00 90.94 103 TRP A N 1
ATOM 809 C CA . TRP A 1 103 ? -7.585 -3.866 3.256 1.00 90.94 103 TRP A CA 1
ATOM 810 C C . TRP A 1 103 ? -7.805 -4.685 4.527 1.00 90.94 103 TRP A C 1
ATOM 812 O O . TRP A 1 103 ? -6.962 -4.625 5.425 1.00 90.94 103 TRP A O 1
ATOM 822 N N . VAL A 1 104 ? -8.903 -5.438 4.586 1.00 92.69 104 VAL A N 1
ATOM 823 C CA . VAL A 1 104 ? -9.251 -6.331 5.698 1.00 92.69 104 VAL A CA 1
ATOM 824 C C . VAL A 1 104 ? -9.137 -7.776 5.200 1.00 92.69 104 VAL A C 1
ATOM 826 O O . VAL A 1 104 ? -10.002 -8.213 4.440 1.00 92.69 104 VAL A O 1
ATOM 829 N N . PRO A 1 105 ? -8.080 -8.522 5.579 1.00 90.25 105 PRO A N 1
ATOM 830 C CA . PRO A 1 105 ? -7.835 -9.854 5.024 1.00 90.25 105 PRO A CA 1
ATOM 831 C C . PRO A 1 105 ? -8.971 -10.858 5.270 1.00 90.25 105 PRO A C 1
ATOM 833 O O . PRO A 1 105 ? -9.307 -11.610 4.362 1.00 90.25 105 PRO A O 1
ATOM 836 N N . SER A 1 106 ? -9.623 -10.831 6.433 1.00 91.94 106 SER A N 1
ATOM 837 C CA . SER A 1 106 ? -10.747 -11.716 6.768 1.00 91.94 106 SER A CA 1
ATOM 838 C C . SER A 1 106 ? -11.978 -11.526 5.881 1.00 91.94 106 SER A C 1
ATOM 840 O O . SER A 1 106 ? -12.781 -12.451 5.756 1.00 91.94 106 SER A O 1
ATOM 842 N N . ARG A 1 107 ? -12.116 -10.358 5.242 1.00 90.06 107 ARG A N 1
ATOM 843 C CA . ARG A 1 107 ? -13.184 -10.058 4.279 1.00 90.06 107 ARG A CA 1
ATOM 844 C C . ARG A 1 107 ? -12.735 -10.119 2.819 1.00 90.06 107 ARG A C 1
ATOM 846 O O . ARG A 1 107 ? -13.579 -9.998 1.939 1.00 90.06 107 ARG A O 1
ATOM 853 N N . ASP A 1 108 ? -11.436 -10.285 2.568 1.00 90.00 108 ASP A N 1
ATOM 854 C CA . ASP A 1 108 ? -10.830 -10.221 1.231 1.00 90.00 108 ASP A CA 1
ATOM 855 C C . ASP A 1 108 ? -11.258 -8.961 0.446 1.00 90.00 108 ASP A C 1
ATOM 857 O O . ASP A 1 108 ? -11.509 -8.995 -0.760 1.00 90.00 108 ASP A O 1
ATOM 861 N N . GLU A 1 109 ? -11.375 -7.818 1.138 1.00 90.56 109 GLU A N 1
ATOM 862 C CA . GLU A 1 109 ? -11.814 -6.563 0.523 1.00 90.56 109 GLU A CA 1
ATOM 863 C C . GLU A 1 109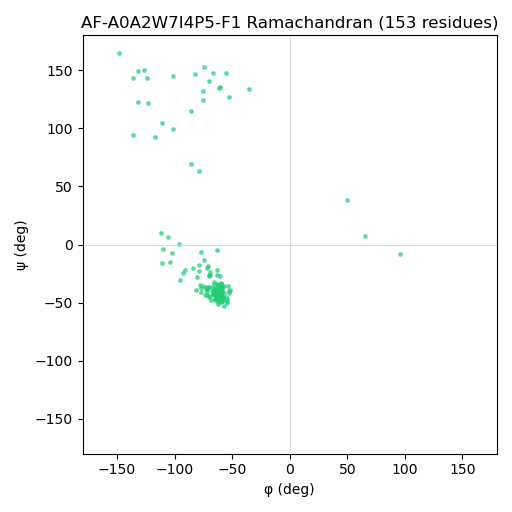 ? -11.202 -5.298 1.152 1.00 90.56 109 GLU A C 1
ATOM 865 O O . GLU A 1 109 ? -10.660 -5.289 2.261 1.00 90.56 109 GLU A O 1
ATOM 870 N N . PHE A 1 110 ? -11.326 -4.178 0.430 1.00 88.50 110 PHE A N 1
ATOM 871 C CA . PHE A 1 110 ? -11.057 -2.845 0.969 1.00 88.50 110 PHE A CA 1
ATOM 872 C C . PHE A 1 110 ? -12.307 -2.291 1.662 1.00 88.50 110 PHE A C 1
ATOM 874 O O . PHE A 1 110 ? -13.286 -1.962 0.998 1.00 88.50 110 PHE A O 1
ATOM 881 N N . VAL A 1 111 ? -12.259 -2.080 2.969 1.00 88.12 111 VAL A N 1
ATOM 882 C CA . VAL A 1 111 ? -13.371 -1.527 3.757 1.00 88.12 111 VAL A CA 1
ATOM 883 C C . VAL A 1 111 ? -13.124 -0.046 4.042 1.00 88.12 111 VAL A C 1
ATOM 885 O O . VAL A 1 111 ? -11.977 0.376 4.201 1.00 88.12 111 VAL A O 1
ATOM 888 N N . GLU A 1 112 ? -14.178 0.767 4.069 1.00 90.12 112 GLU A N 1
ATOM 889 C CA . GLU A 1 112 ? -14.084 2.184 4.436 1.00 90.12 112 GLU A CA 1
ATOM 890 C C . GLU A 1 112 ? -13.562 2.363 5.865 1.00 90.12 112 GLU A C 1
ATOM 892 O O . GLU A 1 112 ? -13.994 1.685 6.792 1.00 90.12 112 GLU A O 1
ATOM 897 N N . LEU A 1 113 ? -12.627 3.298 6.050 1.00 90.19 113 LEU A N 1
ATOM 898 C CA . LEU A 1 113 ? -12.031 3.622 7.346 1.00 90.19 113 LEU A CA 1
ATOM 899 C C . LEU A 1 113 ? -12.980 4.505 8.174 1.00 90.19 113 LEU A C 1
ATOM 901 O O . LEU A 1 113 ? -12.690 5.668 8.454 1.00 90.19 113 LEU A O 1
ATOM 905 N N . VAL A 1 114 ? -14.151 3.974 8.513 1.00 91.25 114 VAL A N 1
ATOM 906 C CA . VAL A 1 114 ? -15.178 4.623 9.342 1.00 91.25 114 VAL A CA 1
ATOM 907 C C . VAL A 1 114 ? -15.555 3.706 10.512 1.00 91.25 114 VAL A C 1
ATOM 909 O O . VAL A 1 114 ? -15.467 2.485 10.355 1.00 91.25 114 VAL A O 1
ATOM 912 N N . PRO A 1 115 ? -15.973 4.250 11.671 1.00 87.00 115 PRO A N 1
ATOM 913 C CA . PRO A 1 115 ? -16.227 3.444 12.870 1.00 87.00 115 PRO A CA 1
ATOM 914 C C . PRO A 1 115 ? -17.302 2.365 12.685 1.00 87.00 115 PRO A C 1
ATOM 916 O O . PRO A 1 115 ? -17.172 1.279 13.235 1.00 87.00 115 PRO A O 1
ATOM 919 N N . ASP A 1 116 ? -18.331 2.634 11.878 1.00 88.44 116 ASP A N 1
ATOM 920 C CA . ASP A 1 116 ? -19.461 1.711 11.692 1.00 88.44 116 ASP A CA 1
ATOM 921 C C . ASP A 1 116 ? -19.145 0.550 10.733 1.00 88.44 116 ASP A C 1
ATOM 923 O O . ASP A 1 116 ? -19.788 -0.499 10.783 1.00 88.44 116 ASP A O 1
ATOM 927 N N . ALA A 1 117 ? -18.161 0.722 9.845 1.00 89.12 117 ALA A N 1
ATOM 928 C CA . ALA A 1 117 ? -17.814 -0.277 8.832 1.00 89.12 117 ALA A CA 1
ATOM 929 C C . ALA A 1 117 ? -16.740 -1.267 9.309 1.00 89.12 117 ALA A C 1
ATOM 931 O O . ALA A 1 117 ? -16.639 -2.371 8.760 1.00 89.12 117 ALA A O 1
ATOM 932 N N . LEU A 1 118 ? -15.950 -0.875 10.315 1.00 90.31 118 LEU A N 1
ATOM 933 C CA . LEU A 1 118 ? -14.779 -1.606 10.787 1.00 90.31 118 LEU A CA 1
ATOM 934 C C . LEU A 1 118 ? -14.877 -1.942 12.268 1.00 90.31 118 LEU A C 1
ATOM 936 O O . LEU A 1 118 ? -14.908 -1.067 13.130 1.00 90.31 118 LEU A O 1
ATOM 940 N N . GLN A 1 119 ? -14.800 -3.231 12.564 1.00 92.56 119 GLN A N 1
ATOM 941 C CA . GLN A 1 119 ? -14.644 -3.705 13.928 1.00 92.56 119 GLN A CA 1
ATOM 942 C C . GLN A 1 119 ? -13.204 -3.474 14.422 1.00 92.56 119 GLN A C 1
ATOM 944 O O . GLN A 1 119 ? -12.253 -3.536 13.633 1.00 92.56 119 GLN A O 1
ATOM 949 N N . PRO A 1 120 ? -12.983 -3.311 15.741 1.00 92.19 120 PRO A N 1
ATOM 950 C CA . PRO A 1 120 ? -11.635 -3.187 16.303 1.00 92.19 120 PRO A CA 1
ATOM 951 C C . PRO A 1 120 ? -10.699 -4.342 15.909 1.00 92.19 120 PRO A C 1
ATOM 953 O O . PRO A 1 120 ? -9.511 -4.131 15.667 1.00 92.19 120 PRO A O 1
ATOM 956 N N . GLY A 1 121 ? -11.231 -5.565 15.797 1.00 92.94 121 GLY A N 1
ATOM 957 C CA . GLY A 1 121 ? -10.470 -6.727 15.327 1.00 92.94 121 GLY A CA 1
ATOM 958 C C . GLY A 1 121 ? -9.979 -6.589 13.882 1.00 92.94 121 GLY A C 1
ATOM 959 O O . GLY A 1 121 ? -8.843 -6.946 13.589 1.00 92.94 121 GLY A O 1
ATOM 960 N N . GLU A 1 122 ? -10.785 -5.995 13.005 1.00 94.25 122 GLU A N 1
ATOM 961 C CA . GLU A 1 122 ? -10.470 -5.809 11.582 1.00 94.25 122 GLU A CA 1
ATOM 962 C C . GLU A 1 122 ? -9.447 -4.690 11.373 1.00 94.25 122 GLU A C 1
ATOM 964 O O . GLU A 1 122 ? -8.552 -4.805 10.537 1.00 94.25 122 GLU A O 1
ATOM 969 N N . LEU A 1 123 ? -9.509 -3.629 12.186 1.00 93.25 123 LEU A N 1
ATOM 970 C CA . LEU A 1 123 ? -8.458 -2.605 12.239 1.00 93.25 123 LEU A CA 1
ATOM 971 C C . LEU A 1 123 ? -7.116 -3.209 12.658 1.00 93.25 123 LEU A C 1
ATOM 973 O O . LEU A 1 123 ? -6.074 -2.866 12.088 1.00 93.25 123 LEU A O 1
ATOM 977 N N . ARG A 1 124 ? -7.140 -4.117 13.642 1.00 95.06 124 ARG A N 1
ATOM 978 C CA . ARG A 1 124 ? -5.937 -4.808 14.107 1.00 95.06 124 ARG A CA 1
ATOM 979 C C . ARG A 1 124 ? -5.357 -5.695 13.012 1.00 95.06 124 ARG A C 1
ATOM 981 O O . ARG A 1 124 ? -4.175 -5.577 12.703 1.00 95.06 124 ARG A O 1
ATOM 988 N N . GLU A 1 125 ? -6.204 -6.492 12.374 1.00 94.31 125 GLU A N 1
ATOM 989 C CA . GLU A 1 125 ? -5.835 -7.372 11.267 1.00 94.31 125 GLU A CA 1
ATOM 990 C C . GLU A 1 125 ? -5.236 -6.596 10.081 1.00 94.31 125 GLU A C 1
ATOM 992 O O . GLU A 1 125 ? -4.147 -6.917 9.600 1.00 94.31 125 GLU A O 1
ATOM 997 N N . ALA A 1 126 ? -5.893 -5.516 9.651 1.00 92.31 126 ALA A N 1
ATOM 998 C CA . ALA A 1 126 ? -5.390 -4.635 8.600 1.00 92.31 126 ALA A CA 1
ATOM 999 C C . ALA A 1 126 ? -4.026 -4.023 8.975 1.00 92.31 126 ALA A C 1
ATOM 1001 O O . ALA A 1 126 ? -3.116 -3.923 8.143 1.00 92.31 126 ALA A O 1
ATOM 1002 N N . GLY A 1 127 ? -3.862 -3.633 10.243 1.00 92.38 127 GLY A N 1
ATOM 1003 C CA . GLY A 1 127 ? -2.609 -3.118 10.787 1.00 92.38 127 GLY A CA 1
ATOM 1004 C C . GLY A 1 127 ? -1.472 -4.139 10.744 1.00 92.38 127 GLY A C 1
ATOM 1005 O O . GLY A 1 127 ? -0.389 -3.831 10.238 1.00 92.38 127 GLY A O 1
ATOM 1006 N N . GLU A 1 128 ? -1.720 -5.355 11.229 1.00 94.19 128 GLU A N 1
ATOM 1007 C CA . GLU A 1 128 ? -0.765 -6.471 11.222 1.00 94.19 128 GLU A CA 1
ATOM 1008 C C . GLU A 1 128 ? -0.379 -6.876 9.800 1.00 94.19 128 GLU A C 1
ATOM 1010 O O . GLU A 1 128 ? 0.808 -7.039 9.504 1.00 94.19 128 GLU A O 1
ATOM 1015 N N . HIS A 1 129 ? -1.350 -6.930 8.888 1.00 91.12 129 HIS A N 1
ATOM 1016 C CA . HIS A 1 129 ? -1.102 -7.228 7.485 1.00 91.12 129 HIS A CA 1
ATOM 1017 C C . HIS A 1 129 ? -0.132 -6.218 6.848 1.00 91.12 129 HIS A C 1
ATOM 1019 O O . HIS A 1 129 ? 0.828 -6.616 6.181 1.00 91.12 129 HIS A O 1
ATOM 1025 N N . LEU A 1 130 ? -0.318 -4.914 7.097 1.00 88.75 130 LEU A N 1
ATOM 1026 C CA . LEU A 1 130 ? 0.595 -3.873 6.605 1.00 88.75 130 LEU A CA 1
ATOM 1027 C C . LEU A 1 130 ? 1.995 -3.959 7.220 1.00 88.75 130 LEU A C 1
ATOM 1029 O O . LEU A 1 130 ? 2.962 -3.600 6.550 1.00 88.75 130 LEU A O 1
ATOM 1033 N N . LEU A 1 131 ? 2.117 -4.409 8.471 1.00 87.94 131 LEU A N 1
ATOM 1034 C CA . LEU A 1 131 ? 3.417 -4.608 9.116 1.00 87.94 131 LEU A CA 1
ATOM 1035 C C . LEU A 1 131 ? 4.173 -5.802 8.532 1.00 87.94 131 LEU A C 1
ATOM 1037 O O . LEU A 1 131 ? 5.392 -5.732 8.394 1.00 87.94 131 LEU A O 1
ATOM 1041 N N . GLN A 1 132 ? 3.461 -6.873 8.186 1.00 87.12 132 GLN A N 1
ATOM 1042 C CA . GLN A 1 132 ? 4.050 -8.092 7.636 1.00 87.12 132 GLN A CA 1
ATOM 1043 C C . GLN A 1 132 ? 4.425 -7.946 6.154 1.00 87.12 132 GLN A C 1
ATOM 1045 O O . GLN A 1 132 ? 5.489 -8.402 5.743 1.00 87.12 132 GLN A O 1
ATOM 1050 N N . HIS A 1 133 ? 3.578 -7.287 5.358 1.00 80.69 133 HIS A N 1
ATOM 1051 C CA . HIS A 1 133 ? 3.698 -7.284 3.893 1.00 80.69 133 HIS A CA 1
ATOM 1052 C C . HIS A 1 133 ? 4.108 -5.927 3.304 1.00 80.69 133 HIS A C 1
ATOM 1054 O O . HIS A 1 133 ? 4.513 -5.845 2.145 1.00 80.69 133 HIS A O 1
ATOM 1060 N N . GLY A 1 134 ? 4.011 -4.839 4.072 1.00 72.56 134 GLY A N 1
ATOM 1061 C CA . GLY A 1 134 ? 4.222 -3.488 3.567 1.00 72.56 134 GLY A CA 1
ATOM 1062 C C . GLY A 1 134 ? 5.595 -2.915 3.907 1.00 72.56 134 GLY A C 1
ATOM 1063 O O . GLY A 1 134 ? 5.774 -2.332 4.973 1.00 72.56 134 GLY A O 1
ATOM 1064 N N . THR A 1 135 ? 6.533 -2.958 2.956 1.00 62.69 135 THR A N 1
ATOM 1065 C CA . THR A 1 135 ? 7.901 -2.420 3.123 1.00 62.69 135 THR A CA 1
ATOM 1066 C C . THR A 1 135 ? 7.914 -0.928 3.506 1.00 62.69 135 THR A C 1
ATOM 1068 O O . THR A 1 135 ? 8.701 -0.525 4.356 1.00 62.69 135 THR A O 1
ATOM 1071 N N . ASP A 1 136 ? 6.970 -0.137 2.977 1.00 64.50 136 ASP A N 1
ATOM 1072 C CA . ASP A 1 136 ? 6.790 1.299 3.278 1.00 64.50 136 ASP A CA 1
ATOM 1073 C C . ASP A 1 136 ? 5.500 1.606 4.068 1.00 64.50 136 ASP A C 1
ATOM 1075 O O . ASP A 1 136 ? 5.093 2.764 4.217 1.00 64.50 136 ASP A O 1
ATOM 1079 N N . CYS A 1 137 ? 4.809 0.579 4.572 1.00 80.69 137 CYS A N 1
ATOM 1080 C CA . CYS A 1 137 ? 3.525 0.750 5.262 1.00 80.69 137 CYS A CA 1
ATOM 1081 C C . CYS A 1 137 ? 3.615 0.584 6.781 1.00 80.69 137 CYS A C 1
ATOM 1083 O O . CYS A 1 137 ? 2.590 0.690 7.451 1.00 80.69 137 CYS A O 1
ATOM 1085 N N . ILE A 1 138 ? 4.822 0.437 7.340 1.00 83.12 138 ILE A N 1
ATOM 1086 C CA . ILE A 1 138 ? 5.040 0.201 8.776 1.00 83.12 138 ILE A CA 1
ATOM 1087 C C . ILE A 1 138 ? 4.361 1.267 9.645 1.00 83.12 138 ILE A C 1
ATOM 1089 O O . ILE A 1 138 ? 3.661 0.943 10.605 1.00 83.12 138 ILE A O 1
ATOM 1093 N N . ARG A 1 139 ? 4.527 2.554 9.299 1.00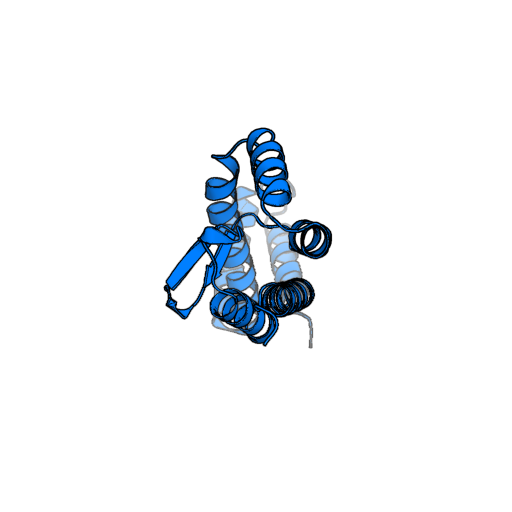 86.75 139 ARG A N 1
ATOM 1094 C CA . ARG A 1 139 ? 3.884 3.653 10.038 1.00 86.75 139 ARG A CA 1
ATOM 1095 C C . ARG A 1 139 ? 2.362 3.517 10.021 1.00 86.75 139 ARG A C 1
ATOM 1097 O O . ARG A 1 139 ? 1.742 3.655 11.066 1.00 86.75 139 ARG A O 1
ATOM 1104 N N . ARG A 1 140 ? 1.774 3.225 8.858 1.00 88.94 140 ARG A N 1
ATOM 1105 C CA . ARG A 1 140 ? 0.318 3.074 8.704 1.00 88.94 140 ARG A CA 1
ATOM 1106 C C . ARG A 1 140 ? -0.204 1.870 9.476 1.00 88.94 140 ARG A C 1
ATOM 1108 O O . ARG A 1 140 ? -1.193 2.014 10.180 1.00 88.94 140 ARG A O 1
ATOM 1115 N N . GLY A 1 141 ? 0.505 0.743 9.420 1.00 90.00 141 GLY A N 1
ATOM 1116 C CA . GLY A 1 141 ? 0.174 -0.445 10.204 1.00 90.00 141 GLY A CA 1
ATOM 1117 C C . GLY A 1 141 ? 0.073 -0.127 11.696 1.00 90.0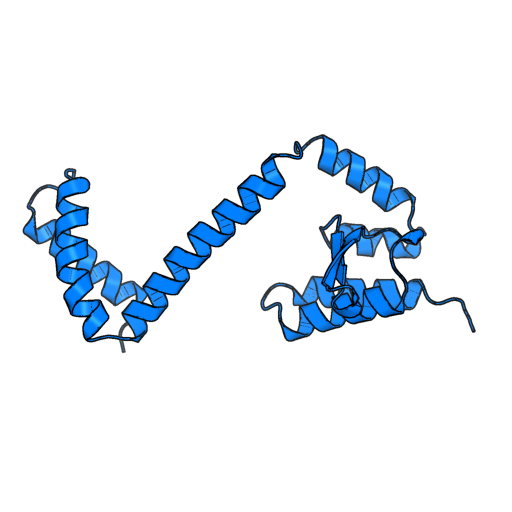0 141 GLY A C 1
ATOM 1118 O O . GLY A 1 141 ? -0.949 -0.393 12.315 1.00 90.00 141 GLY A O 1
ATOM 1119 N N . ARG A 1 142 ? 1.068 0.574 12.260 1.00 92.44 142 ARG A N 1
ATOM 1120 C CA . ARG A 1 142 ? 1.038 1.003 13.673 1.00 92.44 142 ARG A CA 1
ATOM 1121 C C . ARG A 1 142 ? -0.122 1.943 14.003 1.00 92.44 142 ARG A C 1
ATOM 1123 O O . ARG A 1 142 ? -0.667 1.851 15.096 1.00 92.44 142 ARG A O 1
ATOM 1130 N N . LEU A 1 143 ? -0.484 2.851 13.096 1.00 92.81 143 LEU A N 1
ATOM 1131 C CA . LEU A 1 143 ? -1.616 3.760 13.304 1.00 92.81 143 LEU A CA 1
ATOM 1132 C C . LEU A 1 143 ? -2.947 2.996 13.347 1.00 92.81 143 LEU A C 1
ATOM 1134 O O . LEU A 1 143 ? -3.776 3.303 14.195 1.00 92.81 143 LEU A O 1
ATOM 1138 N N . LEU A 1 144 ? -3.124 1.977 12.498 1.00 92.69 144 LEU A N 1
ATOM 1139 C CA . LEU A 1 144 ? -4.317 1.121 12.519 1.00 92.69 144 LEU A CA 1
ATOM 1140 C C . LEU A 1 144 ? -4.420 0.300 13.806 1.00 92.69 144 LEU A C 1
ATOM 1142 O O . LEU A 1 144 ? -5.500 0.213 14.378 1.00 92.69 144 LEU A O 1
ATOM 1146 N N . LEU A 1 145 ? -3.296 -0.208 14.323 1.00 93.19 145 LEU A N 1
ATOM 1147 C CA . LEU A 1 145 ? -3.275 -0.867 15.634 1.00 93.19 145 LEU A CA 1
ATOM 1148 C C . LEU A 1 145 ? -3.705 0.084 16.759 1.00 93.19 145 LEU A C 1
ATOM 1150 O O . LEU A 1 145 ? -4.510 -0.287 17.605 1.00 93.19 145 LEU A O 1
ATOM 1154 N N . ARG A 1 146 ? -3.226 1.335 16.744 1.00 92.12 146 ARG A N 1
ATOM 1155 C CA . ARG A 1 146 ? -3.652 2.348 17.725 1.00 92.12 146 ARG A CA 1
ATOM 1156 C C . ARG A 1 146 ? -5.129 2.709 17.595 1.00 92.12 146 ARG A C 1
ATOM 1158 O O . ARG A 1 146 ? -5.784 2.903 18.611 1.00 92.12 146 ARG A O 1
ATOM 1165 N N . LEU A 1 147 ? -5.651 2.777 16.371 1.00 91.44 147 LEU A N 1
ATOM 1166 C CA . LEU A 1 147 ? -7.081 2.977 16.135 1.00 91.44 147 LEU A CA 1
ATOM 1167 C C . LEU A 1 147 ? -7.913 1.808 16.662 1.00 91.44 147 LEU A C 1
ATOM 1169 O O . LEU A 1 147 ? -8.953 2.046 17.269 1.00 91.44 147 LEU A O 1
ATOM 1173 N N . ALA A 1 148 ? -7.443 0.571 16.485 1.00 91.81 148 ALA A N 1
ATOM 1174 C CA . ALA A 1 148 ? -8.091 -0.611 17.041 1.00 91.81 148 ALA A CA 1
ATOM 1175 C C . ALA A 1 148 ? -8.198 -0.525 18.569 1.00 91.81 148 ALA A C 1
ATOM 1177 O O . ALA A 1 148 ? -9.277 -0.742 19.110 1.00 91.81 148 ALA A O 1
ATOM 1178 N N . ASP A 1 149 ? -7.107 -0.157 19.248 1.00 90.88 149 ASP A N 1
ATOM 1179 C CA . ASP A 1 149 ? -7.065 -0.044 20.711 1.00 90.88 149 ASP A CA 1
ATOM 1180 C C . ASP A 1 149 ? -8.021 1.044 21.237 1.00 90.88 149 ASP A C 1
ATOM 1182 O O . ASP A 1 149 ? -8.713 0.827 22.225 1.00 90.88 149 ASP A O 1
ATOM 1186 N N . LEU A 1 150 ? -8.112 2.189 20.550 1.00 87.62 150 LEU A N 1
ATOM 1187 C CA . LEU A 1 150 ? -9.034 3.282 20.902 1.00 87.62 150 LEU A CA 1
ATOM 1188 C C . LEU A 1 150 ? -10.510 2.960 20.636 1.00 87.62 150 LEU A C 1
ATOM 1190 O O . LEU A 1 150 ? -11.385 3.649 21.151 1.00 87.62 150 LEU A O 1
ATOM 1194 N N . SER A 1 151 ? -10.780 1.959 19.800 1.00 83.19 151 SER A N 1
ATOM 1195 C CA . SER A 1 151 ? -12.137 1.567 19.405 1.00 83.19 151 SER A CA 1
ATOM 1196 C C . SER A 1 151 ? -12.678 0.406 20.245 1.00 83.19 151 SER A C 1
ATOM 1198 O O . SER A 1 151 ? -13.795 -0.049 20.009 1.00 83.19 151 SER A O 1
ATOM 1200 N N . GLN A 1 152 ? -11.900 -0.107 21.205 1.00 77.38 152 GLN A N 1
ATOM 1201 C CA . GLN A 1 152 ? -12.392 -1.116 22.136 1.00 77.38 152 GLN A CA 1
ATOM 1202 C C . GLN A 1 152 ? -13.301 -0.452 23.182 1.00 77.38 152 GLN A C 1
ATOM 1204 O O . GLN A 1 152 ? -12.910 0.568 23.751 1.00 77.38 152 GLN A O 1
ATOM 1209 N N . PRO A 1 153 ? -14.497 -1.003 23.459 1.00 58.47 153 PRO A N 1
ATOM 1210 C CA . PRO A 1 153 ? -15.275 -0.562 24.608 1.00 58.47 153 PRO A CA 1
ATOM 1211 C C . PRO A 1 153 ? -14.464 -0.832 25.883 1.00 58.47 153 PRO A C 1
ATOM 1213 O O . PRO A 1 153 ? -13.867 -1.903 26.012 1.00 58.47 153 PRO A O 1
ATOM 1216 N N . GLU A 1 154 ? -14.410 0.145 26.794 1.00 53.84 154 GLU A N 1
ATOM 1217 C CA . GLU A 1 154 ? -13.821 -0.052 28.123 1.00 53.84 154 GLU A CA 1
ATOM 1218 C C . GLU A 1 154 ? -14.483 -1.275 28.780 1.00 53.84 154 GLU A C 1
ATOM 1220 O O . GLU A 1 154 ? -15.710 -1.396 28.777 1.00 53.84 154 GLU A O 1
ATOM 1225 N N . ALA A 1 155 ? -13.652 -2.214 29.241 1.00 41.06 155 ALA A N 1
ATOM 1226 C CA . ALA A 1 155 ? -14.079 -3.460 29.876 1.00 41.06 155 ALA A CA 1
ATOM 1227 C C . ALA A 1 155 ? -14.692 -3.228 31.263 1.00 41.06 155 ALA A C 1
ATOM 1229 O O . ALA A 1 155 ? -14.185 -2.341 31.989 1.00 41.06 155 ALA A O 1
#

Foldseek 3Di:
DDALVVVLVVLLVVLCVVVVDNPPVVSSVVSSVVSVVVVVVVPVNNVVVVVVVVVVVVVVVVVCVVVVVQDPVNVVVLLVVQLVQDDPVLSVLSVVLVDQWFQQVVVRDTWGPGLVGDALVSLLRSLVCCCVPPPPCPSNSVSSNVNSVVSDDDD

Mean predicted aligned error: 12.32 Å

Sequence (155 aa):
MTKPTERVRAIIRDARRTIGSPDNAPAVANAILSQMWTAVTTDQDVLRHLLARGLNAEIRAFLSRHYDEKDGSDAKQLRAAQLSMWPEAARTYVEQVGRERVWVPSRDEFVELVPDALQPGELREAGEHLLQHGTDCIRRGRLLLRLADLSQPEA

pLDDT: mean 78.19, std 12.53, range [41.06, 95.06]

Organism: NCBI:txid990373

Radius of gyration: 23.08 Å; Cα contacts (8 Å, |Δi|>4): 130; chains: 1; bounding box: 49×33×64 Å

Solvent-accessible surface area (backbone atoms only — not comparable to full-atom values): 8662 Å² total; per-residue (Å²): 134,84,53,50,71,56,54,53,52,48,49,51,50,52,26,43,62,75,66,74,48,96,80,48,60,69,60,38,49,54,45,30,53,62,54,44,50,58,50,39,78,76,30,66,62,47,37,52,53,52,49,54,52,52,50,52,51,52,52,49,52,56,51,47,60,70,50,66,77,53,50,82,68,54,56,54,52,53,47,52,59,40,43,67,69,40,57,77,91,45,29,67,44,54,62,67,52,70,59,69,55,43,58,26,73,97,72,75,42,72,42,53,67,39,68,92,74,43,53,39,68,46,33,34,48,29,8,51,51,25,54,76,72,29,92,89,28,47,70,42,11,53,37,29,37,53,49,16,63,72,59,50,76,86,128

Nearest PDB structures (foldseek):
  1ha7-assembly1_C  TM=4.795E-01  e=4.518E+00  Limnospira platensis
  2c7j-assembly1_A  TM=4.610E-01  e=4.790E+00  Mastigocladus laminosus